Protein AF-A0A259GH29-F1 (afdb_monomer_lite)

Radius of gyration: 17.45 Å; chains: 1; bounding box: 36×40×45 Å

Secondary structure (DSSP, 8-state):
--HHHHHHHHHHHHTT----PPPPPPHHHHHHHHHHHHHT-HHHHHHHHHTT--TT--BTTB-HHHHHHHTT-HHHHHHHHHTT--S--

Foldseek 3Di:
DVVVVVVVVVVVVVVPCPPPPADDDDPVLLVVQLVCLLVLVVVSVCVRVVSRHDQADDDVHHGSLVSNVVNVNVVSNVVSVVVVHDPPD

pLDDT: mean 88.09, std 14.07, range [48.75, 98.69]

Sequence (89 aa):
MNFLRILLAALVLSFSFNAVAAKTLTDDESVEFTEAIGKGNMKVIKKYMDAGVDVNVGYFAWPPLLMAAAKGQLEAVKYFASKGADLDY

Structure (mmCIF, N/CA/C/O backbone):
data_AF-A0A259GH29-F1
#
_entry.id   AF-A0A259GH29-F1
#
loop_
_atom_site.group_PDB
_atom_site.id
_atom_site.type_symbol
_atom_site.label_atom_id
_atom_site.label_alt_id
_atom_site.label_comp_id
_atom_site.label_asym_id
_atom_site.label_entity_id
_atom_site.label_seq_id
_atom_site.pdbx_PDB_ins_code
_atom_site.Cartn_x
_atom_site.Cartn_y
_atom_site.Cartn_z
_atom_site.occupancy
_atom_site.B_iso_or_equiv
_atom_site.auth_seq_id
_atom_site.auth_comp_id
_atom_site.auth_asym_id
_atom_site.auth_atom_id
_atom_site.pdbx_PDB_model_num
ATOM 1 N N . MET A 1 1 ? -22.592 -29.089 -33.408 1.00 63.28 1 MET A N 1
ATOM 2 C CA . MET A 1 1 ? -22.596 -27.980 -32.424 1.00 63.28 1 MET A CA 1
ATOM 3 C C . MET A 1 1 ? -21.466 -28.092 -31.380 1.00 63.28 1 MET A C 1
ATO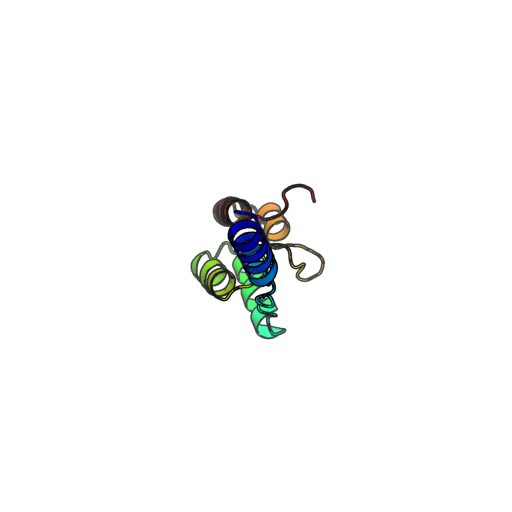M 5 O O . MET A 1 1 ? -21.608 -27.586 -30.275 1.00 63.28 1 MET A O 1
ATOM 9 N N . ASN A 1 2 ? -20.317 -28.692 -31.735 1.00 71.56 2 ASN A N 1
ATOM 10 C CA . ASN A 1 2 ? -19.168 -28.862 -30.824 1.00 71.56 2 ASN A CA 1
ATOM 11 C C . ASN A 1 2 ? -18.036 -27.872 -31.138 1.00 71.56 2 ASN A C 1
ATOM 13 O O . ASN A 1 2 ? -17.338 -27.425 -30.238 1.00 71.56 2 ASN A O 1
ATOM 17 N N . PHE A 1 3 ? -17.919 -27.461 -32.403 1.00 76.88 3 PHE A N 1
ATOM 18 C CA . PHE A 1 3 ? -16.908 -26.513 -32.867 1.00 76.88 3 PHE A CA 1
ATOM 19 C C . PHE A 1 3 ? -17.015 -25.138 -32.186 1.00 76.88 3 PHE A C 1
ATOM 21 O O . PHE A 1 3 ? -16.022 -24.626 -31.688 1.00 76.88 3 PHE A O 1
ATOM 28 N N . LEU A 1 4 ? -18.229 -24.585 -32.058 1.00 77.19 4 LEU A N 1
ATOM 29 C CA . LEU A 1 4 ? -18.457 -23.298 -31.384 1.00 77.19 4 LEU A CA 1
ATOM 30 C C . LEU A 1 4 ? -18.106 -23.343 -29.885 1.00 77.19 4 LEU A C 1
ATOM 32 O O . LEU A 1 4 ? -17.607 -22.365 -29.339 1.00 77.19 4 LEU A O 1
ATOM 36 N N . ARG A 1 5 ? -18.320 -24.492 -29.226 1.00 72.94 5 ARG A N 1
ATOM 37 C CA . ARG A 1 5 ? -17.946 -24.702 -27.817 1.00 72.94 5 ARG A CA 1
ATOM 38 C C . ARG A 1 5 ? -16.431 -24.782 -27.636 1.00 72.94 5 ARG A C 1
ATOM 40 O O . ARG A 1 5 ? -15.914 -24.203 -26.691 1.00 72.94 5 ARG A O 1
ATOM 47 N N . ILE A 1 6 ? -15.733 -25.456 -28.553 1.00 81.44 6 ILE A N 1
ATOM 48 C CA . ILE A 1 6 ? -14.264 -25.525 -28.567 1.00 81.44 6 ILE A CA 1
ATOM 49 C C . ILE A 1 6 ? -13.670 -24.136 -28.836 1.00 81.44 6 ILE A C 1
ATOM 51 O O . ILE A 1 6 ? -12.728 -23.740 -28.158 1.00 81.44 6 ILE A O 1
ATOM 55 N N . LEU A 1 7 ? -14.260 -23.371 -29.761 1.00 80.12 7 LEU A N 1
ATOM 56 C CA . LEU A 1 7 ? -13.839 -22.003 -30.066 1.00 80.12 7 LEU A CA 1
ATOM 57 C C . LEU A 1 7 ? -13.999 -21.076 -28.850 1.00 80.12 7 LEU A C 1
ATOM 59 O O . LEU A 1 7 ? -13.067 -20.360 -28.507 1.00 80.12 7 LEU A O 1
ATOM 63 N N . LEU A 1 8 ? -15.145 -21.135 -28.160 1.00 74.62 8 LEU A N 1
ATOM 64 C CA . LEU A 1 8 ? -15.392 -20.379 -26.926 1.00 74.62 8 LEU A CA 1
ATOM 65 C C . LEU A 1 8 ? -14.430 -20.778 -25.798 1.00 74.62 8 LEU A C 1
ATOM 67 O O . LEU A 1 8 ? -13.889 -19.902 -25.130 1.00 74.62 8 LEU A O 1
ATOM 71 N N . ALA A 1 9 ? -14.173 -22.076 -25.609 1.00 72.31 9 ALA A N 1
ATOM 72 C CA . ALA A 1 9 ? -13.227 -22.559 -24.602 1.00 72.31 9 ALA A CA 1
ATOM 73 C C . ALA A 1 9 ? -11.787 -22.097 -24.892 1.00 72.31 9 ALA A C 1
ATOM 75 O O . ALA A 1 9 ? -11.091 -21.651 -23.983 1.00 72.31 9 ALA A O 1
ATOM 76 N N . ALA A 1 10 ? -11.359 -22.131 -26.158 1.00 71.69 10 ALA A N 1
ATOM 77 C CA . ALA A 1 10 ? -10.058 -21.612 -26.576 1.00 71.69 10 ALA A CA 1
ATOM 78 C C . ALA A 1 10 ? -9.946 -20.090 -26.366 1.00 71.69 10 ALA A C 1
ATOM 80 O O . ALA A 1 10 ? -8.897 -19.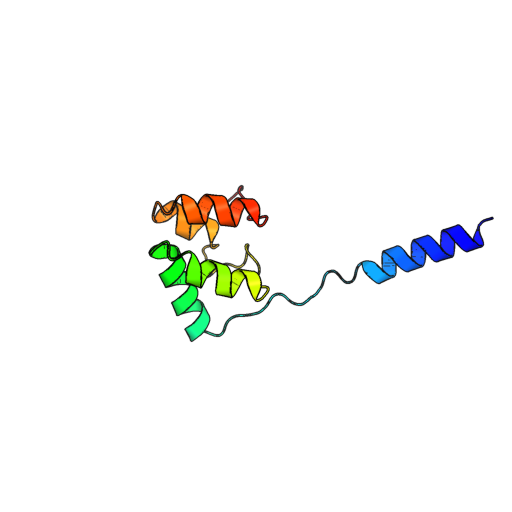603 -25.952 1.00 71.69 10 ALA A O 1
ATOM 81 N N . LEU A 1 11 ? -11.035 -19.346 -26.584 1.00 66.88 11 LEU A N 1
ATOM 82 C CA . LEU A 1 11 ? -11.080 -17.896 -26.386 1.00 66.88 11 LEU A CA 1
ATOM 83 C C . LEU A 1 11 ? -10.947 -17.527 -24.898 1.00 66.88 11 LEU A 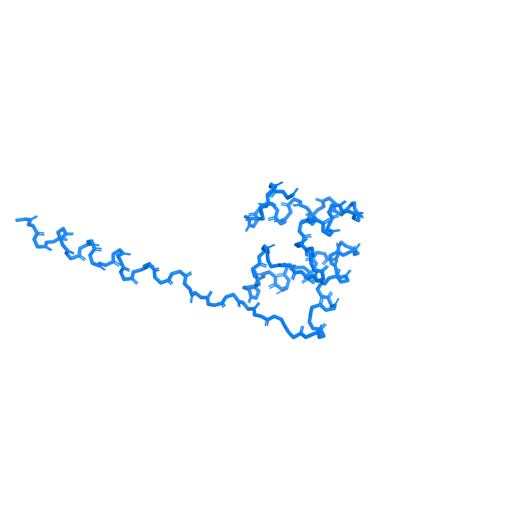C 1
ATOM 85 O O . LEU A 1 11 ? -10.151 -16.658 -24.554 1.00 66.88 11 LEU A O 1
ATOM 89 N N . VAL A 1 12 ? -11.629 -18.252 -24.005 1.00 67.88 12 VAL A N 1
ATOM 90 C CA . VAL A 1 12 ? -11.510 -18.080 -22.542 1.00 67.88 12 VAL A CA 1
ATOM 91 C C . VAL A 1 12 ? -10.101 -18.424 -22.043 1.00 67.88 12 VAL A C 1
ATOM 93 O O . VAL A 1 12 ? -9.533 -17.685 -21.238 1.00 67.88 12 VAL A O 1
ATOM 96 N N . LEU A 1 13 ? -9.491 -19.490 -22.570 1.00 61.50 13 LEU A N 1
ATOM 97 C CA . LEU A 1 13 ? -8.102 -19.848 -22.257 1.00 61.50 13 LEU A CA 1
ATOM 98 C C . LEU A 1 13 ? -7.102 -18.801 -22.773 1.00 61.50 13 LEU A C 1
ATOM 100 O O . LEU A 1 13 ? -6.122 -18.510 -22.097 1.00 61.50 13 LEU A O 1
ATOM 104 N N . SER A 1 14 ? -7.362 -18.174 -23.924 1.00 62.19 14 SER A N 1
ATOM 105 C CA . SER A 1 14 ? -6.516 -17.085 -24.439 1.00 62.19 14 SER A CA 1
ATOM 106 C C . SER A 1 14 ? -6.666 -15.776 -23.653 1.00 62.19 14 SER A C 1
ATOM 108 O O . SER A 1 14 ? -5.703 -15.028 -23.511 1.00 62.19 14 SER A O 1
ATOM 110 N N . PHE A 1 15 ? -7.841 -15.536 -23.062 1.00 55.41 15 PHE A N 1
ATOM 111 C CA . PHE A 1 15 ? -8.087 -14.412 -22.152 1.00 55.41 15 PHE A CA 1
ATOM 112 C C . PHE A 1 15 ? -7.482 -14.632 -20.756 1.00 55.41 15 PHE A C 1
ATOM 114 O O . PHE A 1 15 ? -7.458 -13.716 -19.941 1.00 55.41 15 PHE A O 1
ATOM 121 N N . SER A 1 16 ? -6.959 -15.833 -20.480 1.00 54.94 16 SER A N 1
ATOM 122 C CA . SER A 1 16 ? -6.322 -16.192 -19.206 1.00 54.94 16 SER A CA 1
ATOM 123 C C . SER A 1 16 ? -4.899 -15.631 -19.053 1.00 54.94 16 SER A C 1
ATOM 125 O O . SER A 1 16 ? -4.219 -15.943 -18.077 1.00 54.94 16 SER A O 1
ATOM 127 N N . PHE A 1 17 ? -4.450 -14.754 -19.959 1.00 53.25 17 PHE A N 1
ATOM 128 C CA . PHE A 1 17 ? -3.283 -13.893 -19.748 1.00 53.25 17 PHE A CA 1
ATOM 129 C C . PHE A 1 17 ? -3.610 -12.772 -18.738 1.00 53.25 17 PHE A C 1
ATOM 131 O O . PHE A 1 17 ? -3.535 -11.586 -19.038 1.00 53.25 17 PHE A O 1
ATOM 138 N N . ASN A 1 18 ? -3.935 -13.137 -17.496 1.00 54.66 18 ASN A N 1
ATOM 139 C CA . ASN A 1 18 ? -3.966 -12.217 -16.351 1.00 54.66 18 ASN A CA 1
ATOM 140 C C . ASN A 1 18 ? -2.546 -11.948 -15.822 1.00 54.66 18 ASN A C 1
ATOM 142 O O . ASN A 1 18 ? -2.279 -11.999 -14.627 1.00 54.66 18 ASN A O 1
ATOM 146 N N . ALA A 1 19 ? -1.614 -11.670 -16.727 1.00 48.75 19 ALA A N 1
ATOM 147 C CA . ALA A 1 19 ? -0.278 -11.211 -16.389 1.00 48.75 19 ALA A CA 1
ATOM 148 C C . ALA A 1 19 ? -0.022 -9.900 -17.130 1.00 48.75 19 ALA A C 1
ATOM 150 O O . ALA A 1 19 ? 0.921 -9.770 -17.908 1.00 48.75 19 ALA A O 1
ATOM 151 N N . VAL A 1 20 ? -0.873 -8.900 -16.884 1.00 55.31 20 VAL A N 1
ATOM 152 C CA . VAL A 1 20 ? -0.338 -7.538 -16.860 1.00 55.31 20 VAL A CA 1
ATOM 153 C C . VAL A 1 20 ? 0.664 -7.579 -15.717 1.00 55.31 20 VAL A C 1
ATOM 155 O O . VAL A 1 20 ? 0.259 -7.689 -14.563 1.00 55.31 20 VAL A O 1
ATOM 158 N N . ALA A 1 21 ? 1.955 -7.662 -16.039 1.00 59.38 21 ALA A N 1
ATOM 159 C CA . ALA A 1 21 ? 3.005 -7.655 -15.034 1.00 59.38 21 ALA A CA 1
ATOM 160 C C . ALA A 1 21 ? 2.733 -6.470 -14.102 1.00 59.38 21 ALA A C 1
ATOM 162 O O . ALA A 1 21 ? 2.674 -5.330 -14.569 1.00 59.38 21 ALA A O 1
ATOM 163 N N . ALA A 1 22 ? 2.468 -6.754 -12.825 1.00 73.44 22 ALA A N 1
ATOM 164 C CA . ALA A 1 22 ? 2.228 -5.709 -11.847 1.00 73.44 22 ALA A CA 1
ATOM 165 C C . ALA A 1 22 ? 3.392 -4.720 -11.906 1.00 73.44 22 ALA A C 1
ATOM 167 O O . ALA A 1 22 ? 4.553 -5.128 -12.038 1.00 73.44 22 ALA A O 1
ATOM 168 N N . LYS A 1 23 ? 3.090 -3.422 -11.851 1.00 85.56 23 LYS A N 1
ATOM 169 C CA . LYS A 1 23 ? 4.132 -2.402 -11.914 1.00 85.56 23 LYS A CA 1
ATOM 170 C C . LYS A 1 23 ? 5.087 -2.620 -10.742 1.00 85.56 23 LYS A C 1
ATOM 172 O O . LYS A 1 23 ? 4.695 -2.489 -9.585 1.00 85.56 23 LYS A O 1
ATOM 177 N N . THR A 1 24 ? 6.346 -2.910 -11.054 1.00 88.00 24 THR A N 1
ATOM 178 C CA . THR A 1 24 ? 7.434 -2.870 -10.077 1.00 88.00 24 THR A CA 1
ATOM 179 C C . THR A 1 24 ? 7.829 -1.414 -9.859 1.00 88.00 24 THR A C 1
ATOM 181 O O . THR A 1 24 ? 8.065 -0.686 -10.824 1.00 88.00 24 THR A O 1
ATOM 184 N N . LEU A 1 25 ? 7.851 -0.980 -8.602 1.00 91.62 25 LEU A N 1
ATOM 185 C CA . LEU A 1 25 ? 8.312 0.354 -8.230 1.00 91.62 25 LEU A CA 1
ATOM 186 C C . LEU A 1 25 ? 9.841 0.394 -8.200 1.00 91.62 25 LEU A C 1
ATOM 188 O O . LEU A 1 25 ? 10.481 -0.596 -7.846 1.00 91.62 25 LEU A O 1
ATOM 192 N N . THR A 1 26 ? 10.427 1.540 -8.544 1.00 94.88 26 THR A N 1
ATOM 193 C CA . THR A 1 26 ? 11.838 1.803 -8.221 1.00 94.88 26 THR A CA 1
ATOM 194 C C . THR A 1 26 ? 12.034 1.910 -6.703 1.00 94.88 26 THR A C 1
ATOM 196 O O . THR A 1 26 ? 11.063 2.000 -5.944 1.00 94.88 26 THR A O 1
ATOM 199 N N . ASP A 1 27 ? 13.285 1.936 -6.239 1.00 92.75 27 ASP A N 1
ATOM 200 C CA . ASP A 1 27 ? 13.588 2.123 -4.813 1.00 92.75 27 ASP A CA 1
ATOM 201 C C . ASP A 1 27 ? 13.007 3.447 -4.286 1.00 92.75 27 ASP A C 1
ATOM 203 O O . ASP A 1 27 ? 12.315 3.459 -3.267 1.00 92.75 27 ASP A O 1
ATOM 207 N N . ASP A 1 28 ? 13.185 4.543 -5.030 1.00 95.25 28 ASP A N 1
ATOM 208 C CA . ASP A 1 28 ? 12.637 5.860 -4.677 1.00 95.25 28 ASP A CA 1
ATOM 209 C C . ASP A 1 28 ? 11.099 5.863 -4.655 1.00 95.25 28 ASP A C 1
ATOM 211 O O . ASP A 1 28 ? 10.484 6.407 -3.736 1.00 95.25 28 ASP A O 1
ATOM 215 N N . GLU A 1 29 ? 10.456 5.219 -5.636 1.00 95.81 29 GLU A N 1
ATOM 216 C CA . GLU A 1 29 ? 8.995 5.088 -5.667 1.00 95.81 29 GLU A CA 1
ATOM 217 C C . GLU A 1 29 ? 8.477 4.231 -4.502 1.00 95.81 29 GLU A C 1
ATOM 219 O O . GLU A 1 29 ? 7.422 4.529 -3.941 1.00 95.81 29 GLU A O 1
ATOM 224 N N . SER A 1 30 ? 9.215 3.189 -4.111 1.00 94.94 30 SER A N 1
ATOM 225 C CA . SER A 1 30 ? 8.878 2.334 -2.967 1.00 94.94 30 SER A CA 1
ATOM 226 C C . SER A 1 30 ? 8.972 3.105 -1.651 1.00 94.94 30 SER A C 1
ATOM 228 O O . SER A 1 30 ? 8.099 2.973 -0.789 1.00 94.94 30 SER A O 1
ATOM 230 N N . VAL A 1 31 ? 9.991 3.955 -1.498 1.00 96.12 31 VAL A N 1
ATOM 231 C CA . VAL A 1 31 ? 10.120 4.859 -0.347 1.00 96.12 31 VAL A CA 1
ATOM 232 C C . VAL A 1 31 ? 8.952 5.849 -0.309 1.00 96.12 31 VAL A C 1
ATOM 234 O O . VAL A 1 31 ? 8.286 5.950 0.722 1.00 96.12 31 VAL A O 1
ATOM 237 N N . GLU A 1 32 ? 8.633 6.516 -1.426 1.00 97.81 32 GLU A N 1
ATOM 238 C CA . GLU A 1 32 ? 7.494 7.449 -1.506 1.00 97.81 32 GLU A CA 1
ATOM 239 C C . GLU A 1 32 ? 6.170 6.744 -1.157 1.00 97.81 32 GLU A C 1
ATOM 241 O O . GLU A 1 32 ? 5.363 7.257 -0.375 1.00 97.81 32 GLU A O 1
ATOM 246 N N . PHE A 1 33 ? 5.943 5.548 -1.706 1.00 97.38 33 PHE A N 1
ATOM 247 C CA . PHE A 1 33 ? 4.713 4.790 -1.499 1.00 97.38 33 PHE A CA 1
ATOM 248 C C . PHE A 1 33 ? 4.556 4.309 -0.052 1.00 97.38 33 PHE A C 1
ATOM 250 O O . PHE A 1 33 ? 3.499 4.502 0.551 1.00 97.38 33 PHE A O 1
ATOM 257 N N . THR A 1 34 ? 5.602 3.729 0.539 1.00 97.25 34 THR A N 1
ATOM 258 C CA . THR A 1 34 ? 5.566 3.239 1.928 1.00 97.25 34 THR A CA 1
ATOM 259 C C . THR A 1 34 ? 5.445 4.374 2.944 1.00 97.25 34 THR A C 1
ATOM 261 O O . THR A 1 34 ? 4.686 4.257 3.911 1.00 97.25 34 THR A O 1
ATOM 264 N N . GLU A 1 35 ? 6.099 5.515 2.706 1.00 98.06 35 GLU A N 1
ATOM 265 C CA . GLU A 1 35 ? 5.922 6.714 3.526 1.00 98.06 35 GLU A CA 1
ATOM 266 C C . GLU A 1 35 ? 4.484 7.248 3.426 1.00 98.06 35 GLU A C 1
ATOM 268 O O . GLU A 1 35 ? 3.871 7.594 4.443 1.00 98.06 35 GLU A O 1
ATOM 273 N N . ALA A 1 36 ? 3.909 7.266 2.219 1.00 98.56 36 ALA A N 1
ATOM 274 C CA . ALA A 1 36 ? 2.516 7.641 2.012 1.00 98.56 36 ALA A CA 1
ATOM 275 C C . ALA A 1 36 ? 1.548 6.705 2.744 1.00 98.56 36 ALA A C 1
ATOM 277 O O . ALA A 1 36 ? 0.602 7.195 3.362 1.00 98.56 36 ALA A O 1
ATOM 278 N N . ILE A 1 37 ? 1.800 5.392 2.736 1.00 98.44 37 ILE A N 1
ATOM 279 C CA . ILE A 1 37 ? 1.030 4.419 3.521 1.00 98.44 37 ILE A CA 1
ATOM 280 C C . ILE A 1 37 ? 1.115 4.757 5.005 1.00 98.44 37 ILE A C 1
ATOM 282 O O . ILE A 1 37 ? 0.081 4.902 5.650 1.00 98.44 37 ILE A O 1
ATOM 286 N N . GLY A 1 38 ? 2.322 4.950 5.540 1.00 98.12 38 GLY A N 1
ATOM 287 C CA . GLY A 1 38 ? 2.509 5.230 6.962 1.00 98.12 38 GLY A CA 1
ATOM 288 C C . GLY A 1 38 ? 1.856 6.534 7.429 1.00 98.12 38 GLY A C 1
ATOM 289 O O . GLY A 1 38 ? 1.391 6.614 8.567 1.00 98.12 38 GLY A O 1
ATOM 290 N N . LYS A 1 39 ? 1.769 7.533 6.544 1.00 98.50 39 LYS A N 1
ATOM 291 C CA . LYS A 1 39 ? 1.103 8.822 6.791 1.00 98.50 39 LYS A CA 1
ATOM 292 C C . LYS A 1 39 ? -0.391 8.833 6.439 1.00 98.50 39 LYS A C 1
ATOM 294 O O . LYS A 1 39 ? -1.040 9.846 6.682 1.00 98.50 39 LYS A O 1
ATOM 299 N N . GLY A 1 40 ? -0.931 7.768 5.840 1.00 98.44 40 GLY A N 1
ATOM 300 C CA . GLY A 1 40 ? -2.318 7.733 5.361 1.00 98.44 40 GLY A CA 1
ATOM 301 C C . GLY A 1 40 ? -2.588 8.676 4.181 1.00 98.44 40 GLY A C 1
ATOM 302 O O . GLY A 1 40 ? -3.712 9.135 3.989 1.00 98.44 40 GLY A O 1
ATOM 303 N N . ASN A 1 41 ? -1.570 9.008 3.381 1.00 98.69 41 ASN A N 1
ATOM 304 C CA . ASN A 1 41 ? -1.706 9.916 2.245 1.00 98.69 41 ASN A CA 1
ATOM 305 C C . ASN A 1 41 ? -2.404 9.222 1.063 1.00 98.69 41 ASN A C 1
ATOM 307 O O . ASN A 1 41 ? -1.771 8.734 0.122 1.00 98.69 41 ASN A O 1
ATOM 311 N N . MET A 1 42 ? -3.736 9.228 1.094 1.00 98.69 42 MET A N 1
ATOM 312 C CA . MET A 1 42 ? -4.582 8.542 0.115 1.00 98.69 42 MET A CA 1
ATOM 313 C C . MET A 1 42 ? -4.385 9.006 -1.328 1.00 98.69 42 MET A C 1
ATOM 315 O O . MET 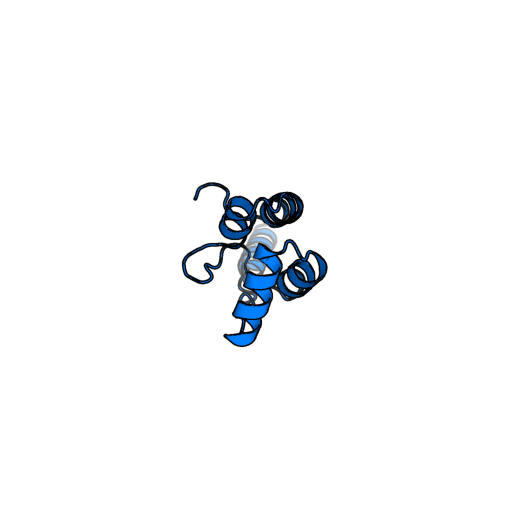A 1 42 ? -4.619 8.227 -2.250 1.00 98.69 42 MET A O 1
ATOM 319 N N . LYS A 1 43 ? -3.940 10.248 -1.553 1.00 98.62 43 LYS A N 1
ATOM 320 C CA . LYS A 1 43 ? -3.660 10.752 -2.905 1.00 98.62 43 LYS A CA 1
ATOM 321 C C . LYS A 1 43 ? -2.497 9.988 -3.540 1.00 98.62 43 LYS A C 1
ATOM 323 O O . LYS A 1 43 ? -2.603 9.556 -4.684 1.00 98.62 43 LYS A O 1
ATOM 328 N N . VAL A 1 44 ? -1.408 9.814 -2.794 1.00 98.56 44 VAL A N 1
ATOM 329 C CA . VAL A 1 44 ? -0.217 9.095 -3.269 1.00 98.56 44 VAL A CA 1
ATOM 330 C C . VAL A 1 44 ? -0.476 7.590 -3.308 1.00 98.56 44 VAL A C 1
ATOM 332 O O . VAL A 1 44 ? -0.120 6.943 -4.287 1.00 98.56 44 VAL A O 1
ATOM 335 N N . ILE A 1 45 ? -1.190 7.045 -2.317 1.00 98.50 45 ILE A N 1
ATOM 336 C CA . ILE A 1 45 ? -1.594 5.632 -2.327 1.00 98.50 45 ILE A CA 1
ATOM 337 C C . ILE A 1 45 ? -2.375 5.300 -3.608 1.00 98.50 45 ILE A C 1
ATOM 339 O O . ILE A 1 45 ? -2.021 4.363 -4.318 1.00 98.50 45 ILE A O 1
ATOM 343 N N . LYS A 1 46 ? -3.396 6.099 -3.948 1.00 98.31 46 LYS A N 1
ATOM 344 C CA . LYS A 1 46 ? -4.197 5.894 -5.166 1.00 98.31 46 LYS A CA 1
ATOM 345 C C . LYS A 1 46 ? -3.367 6.057 -6.439 1.00 98.31 46 LYS A C 1
ATOM 347 O O . LYS A 1 46 ? -3.471 5.209 -7.310 1.00 98.31 46 LYS A O 1
ATOM 352 N N . LYS A 1 47 ? -2.480 7.063 -6.511 1.00 97.94 47 LYS A N 1
ATOM 353 C CA . LYS A 1 47 ? -1.542 7.253 -7.640 1.00 97.94 47 LYS A CA 1
ATOM 354 C C . LYS A 1 47 ? -0.786 5.960 -7.977 1.00 97.94 47 LYS A C 1
ATOM 356 O O . LYS A 1 47 ? -0.690 5.616 -9.150 1.00 97.94 47 LYS A O 1
ATOM 361 N N . TYR A 1 48 ? -0.254 5.258 -6.977 1.00 96.88 48 TYR A N 1
ATOM 362 C CA . TYR A 1 48 ? 0.502 4.022 -7.205 1.00 96.88 48 TYR A CA 1
ATOM 363 C C . TYR A 1 48 ? -0.391 2.811 -7.482 1.00 96.88 48 TYR A C 1
ATOM 365 O O . TYR A 1 48 ? -0.102 2.045 -8.399 1.00 96.88 48 TYR A O 1
ATOM 373 N N . MET A 1 49 ? -1.508 2.664 -6.766 1.00 95.88 49 MET A N 1
ATOM 374 C CA . MET A 1 49 ? -2.448 1.566 -7.023 1.00 95.88 49 MET A CA 1
ATOM 375 C C . MET A 1 49 ? -3.083 1.655 -8.417 1.00 95.88 49 MET A C 1
ATOM 377 O O . MET A 1 49 ? -3.214 0.643 -9.100 1.00 95.88 49 MET A O 1
ATOM 381 N N . ASP A 1 50 ? -3.419 2.861 -8.876 1.00 95.69 50 ASP A N 1
ATOM 382 C CA . ASP A 1 50 ? -3.958 3.098 -10.219 1.00 95.69 50 ASP A CA 1
ATOM 383 C C . ASP A 1 50 ? -2.893 2.882 -11.313 1.00 95.69 50 ASP A C 1
ATOM 385 O O . ASP A 1 50 ? -3.234 2.630 -12.467 1.00 95.69 50 ASP A O 1
ATOM 389 N N . ALA A 1 51 ? -1.602 2.910 -10.955 1.00 94.06 51 ALA A N 1
ATOM 390 C CA . ALA A 1 51 ? -0.493 2.559 -11.842 1.00 94.06 51 ALA A CA 1
ATOM 391 C C . ALA A 1 51 ? -0.247 1.039 -11.954 1.00 94.06 51 ALA A C 1
ATOM 393 O O . ALA A 1 51 ? 0.715 0.632 -12.604 1.00 94.06 51 ALA A O 1
ATOM 394 N N . GLY A 1 52 ? -1.093 0.203 -11.340 1.00 92.50 52 GLY A N 1
ATOM 395 C CA . GLY A 1 52 ? -1.027 -1.256 -11.459 1.00 92.50 52 GLY A CA 1
ATOM 396 C C . GLY A 1 52 ? -0.038 -1.925 -10.507 1.00 92.50 52 GLY A C 1
ATOM 397 O O . GLY A 1 52 ? 0.450 -3.014 -10.806 1.00 92.50 52 GLY A O 1
ATOM 398 N N . VAL A 1 53 ? 0.284 -1.280 -9.384 1.00 93.69 53 VAL A N 1
ATOM 399 C CA . VAL A 1 53 ? 1.037 -1.911 -8.293 1.00 93.69 53 VAL A CA 1
ATOM 400 C C . VAL A 1 53 ? 0.208 -3.042 -7.682 1.00 93.69 53 VAL A C 1
ATOM 402 O O . VAL A 1 53 ? -0.980 -2.868 -7.406 1.00 93.69 53 VAL A O 1
ATOM 405 N N . ASP A 1 54 ? 0.838 -4.193 -7.451 1.00 94.12 54 ASP A N 1
ATOM 406 C CA . ASP A 1 54 ? 0.204 -5.307 -6.746 1.00 94.12 54 ASP A CA 1
ATOM 407 C C . ASP A 1 54 ? 0.039 -4.965 -5.257 1.00 94.12 54 ASP A C 1
ATOM 409 O O . ASP A 1 54 ? 0.984 -4.586 -4.560 1.00 94.12 54 ASP A O 1
ATOM 413 N N . VAL A 1 55 ? -1.201 -5.093 -4.785 1.00 95.50 55 VAL A N 1
ATOM 414 C CA . VAL A 1 55 ? -1.632 -4.767 -3.424 1.00 95.50 55 VAL A CA 1
ATOM 415 C C . VAL A 1 55 ? -1.002 -5.679 -2.364 1.00 95.50 55 VAL A C 1
ATOM 417 O O . VAL A 1 55 ? -0.937 -5.288 -1.200 1.00 95.50 55 VAL A O 1
ATOM 420 N N . ASN A 1 56 ? -0.523 -6.863 -2.760 1.00 94.56 56 ASN A N 1
ATOM 421 C CA . ASN A 1 56 ? 0.051 -7.873 -1.868 1.00 94.56 56 ASN A CA 1
ATOM 422 C C . ASN A 1 56 ? 1.585 -7.917 -1.901 1.00 94.56 56 ASN A C 1
ATOM 424 O O . ASN A 1 56 ? 2.192 -8.677 -1.146 1.00 94.56 56 ASN A O 1
ATOM 428 N N . VAL A 1 57 ? 2.235 -7.094 -2.733 1.00 91.81 57 VAL A N 1
ATOM 429 C CA . VAL A 1 57 ? 3.701 -7.008 -2.752 1.00 91.81 57 VAL A CA 1
ATOM 430 C C . VAL A 1 57 ? 4.209 -6.481 -1.416 1.00 91.81 57 VAL A C 1
ATOM 432 O O . VAL A 1 57 ? 3.774 -5.439 -0.930 1.00 91.81 57 VAL A O 1
ATOM 435 N N . GLY A 1 58 ? 5.162 -7.201 -0.828 1.00 89.81 58 GLY A N 1
ATOM 436 C CA . GLY A 1 58 ? 5.838 -6.777 0.389 1.00 89.81 58 GLY A CA 1
ATOM 437 C C . GLY A 1 58 ? 6.857 -5.674 0.113 1.00 89.81 58 GLY A C 1
ATOM 438 O O . GLY A 1 58 ? 7.769 -5.854 -0.690 1.00 89.81 58 GLY A O 1
ATOM 439 N N . TYR A 1 59 ? 6.758 -4.570 0.848 1.00 89.31 59 TYR A N 1
ATOM 440 C CA . TYR A 1 59 ? 7.780 -3.529 0.915 1.00 89.31 59 TYR A CA 1
ATOM 441 C C . TYR A 1 59 ? 8.432 -3.600 2.291 1.00 89.31 59 TYR A C 1
ATOM 443 O O . TYR A 1 59 ? 7.746 -3.526 3.309 1.00 89.31 59 TYR A O 1
ATOM 451 N N . PHE A 1 60 ? 9.751 -3.797 2.340 1.00 84.38 60 PHE A N 1
ATOM 452 C CA . PHE A 1 60 ? 10.470 -4.060 3.597 1.00 84.38 60 PHE A CA 1
ATOM 453 C C . PHE A 1 60 ? 9.861 -5.231 4.395 1.00 84.38 60 PHE A C 1
ATOM 455 O O . PHE A 1 60 ? 9.685 -5.154 5.607 1.00 84.38 60 PHE A O 1
ATOM 462 N N . ALA A 1 61 ? 9.531 -6.314 3.683 1.00 86.56 61 ALA A N 1
ATOM 463 C CA . ALA A 1 61 ? 8.875 -7.524 4.184 1.00 86.56 61 ALA A CA 1
ATOM 464 C C . ALA A 1 61 ? 7.409 -7.378 4.632 1.00 86.56 61 ALA A C 1
ATOM 466 O O . ALA A 1 61 ? 6.825 -8.386 5.014 1.00 86.56 61 ALA A O 1
ATOM 467 N N . TRP A 1 62 ? 6.794 -6.191 4.571 1.00 93.06 62 TRP A N 1
ATOM 468 C CA . TRP A 1 62 ? 5.390 -5.996 4.958 1.00 93.06 62 TRP A CA 1
ATOM 469 C C . TRP A 1 62 ? 4.525 -5.600 3.757 1.00 93.06 62 TRP A C 1
ATOM 471 O O . TRP A 1 62 ? 4.917 -4.720 2.994 1.00 93.06 62 TRP A O 1
ATOM 481 N N . PRO A 1 63 ? 3.336 -6.189 3.566 1.00 95.31 63 PRO A N 1
ATOM 482 C CA . PRO A 1 63 ? 2.406 -5.737 2.544 1.00 95.31 63 PRO A CA 1
ATOM 483 C C . PRO A 1 63 ? 1.756 -4.398 2.941 1.00 95.31 63 PRO A C 1
ATOM 485 O O . PRO A 1 63 ? 1.663 -4.074 4.135 1.00 95.31 63 PRO A O 1
ATOM 488 N N . PRO A 1 64 ? 1.261 -3.614 1.963 1.00 96.69 64 PRO A N 1
ATOM 489 C CA . PRO A 1 64 ? 0.590 -2.333 2.180 1.00 96.69 64 PRO A CA 1
ATOM 490 C C . PRO A 1 64 ? -0.479 -2.348 3.274 1.00 96.69 64 PRO A C 1
ATOM 492 O O . PRO A 1 64 ? -0.538 -1.426 4.091 1.00 96.69 64 PRO A O 1
ATOM 495 N N . LEU A 1 65 ? -1.292 -3.410 3.327 1.00 97.81 65 LEU A N 1
ATOM 496 C CA . LEU A 1 65 ? -2.344 -3.564 4.330 1.00 97.81 65 LEU A CA 1
ATOM 497 C C . LEU A 1 65 ? -1.779 -3.583 5.756 1.00 97.81 65 LEU A C 1
ATOM 499 O O . LEU A 1 65 ? -2.262 -2.837 6.610 1.00 97.81 65 LEU A O 1
ATOM 503 N N . LEU A 1 66 ? -0.740 -4.387 6.006 1.00 96.94 66 LEU A N 1
ATOM 504 C CA . LEU A 1 66 ? -0.136 -4.506 7.331 1.00 96.94 66 LEU A CA 1
ATOM 505 C C . LEU A 1 66 ? 0.522 -3.194 7.760 1.00 96.94 66 LEU A C 1
ATOM 507 O O . LEU A 1 66 ? 0.342 -2.760 8.896 1.00 96.94 66 LEU A O 1
ATOM 511 N N . MET A 1 67 ? 1.238 -2.527 6.850 1.00 97.19 67 MET A N 1
ATOM 512 C CA . MET A 1 67 ? 1.824 -1.213 7.124 1.00 97.19 67 MET A CA 1
ATOM 513 C C . MET A 1 67 ? 0.754 -0.187 7.520 1.00 97.19 67 MET A C 1
ATOM 515 O O . MET A 1 67 ? 0.924 0.531 8.507 1.00 97.19 67 MET A O 1
ATOM 519 N N . ALA A 1 68 ? -0.362 -0.134 6.787 1.00 98.06 68 ALA A N 1
ATOM 520 C CA . ALA A 1 68 ? -1.474 0.760 7.100 1.00 98.06 68 ALA A CA 1
ATOM 521 C C . ALA A 1 68 ? -2.102 0.431 8.465 1.00 98.06 68 ALA A C 1
ATOM 523 O O . ALA A 1 68 ? -2.337 1.337 9.268 1.00 98.06 68 ALA A O 1
ATOM 524 N N . ALA A 1 69 ? -2.328 -0.855 8.752 1.00 97.81 69 ALA A N 1
ATOM 525 C CA . ALA A 1 69 ? -2.896 -1.319 10.015 1.00 97.81 69 ALA A CA 1
ATOM 526 C C . ALA A 1 69 ? -1.982 -0.995 11.207 1.00 97.81 69 ALA A C 1
ATOM 528 O O . ALA A 1 69 ? -2.431 -0.393 12.182 1.00 97.81 69 ALA A O 1
ATOM 529 N N . ALA A 1 70 ? -0.683 -1.287 11.091 1.00 97.31 70 ALA A N 1
ATOM 530 C CA . ALA A 1 70 ? 0.320 -1.004 12.117 1.00 97.31 70 ALA A CA 1
ATOM 531 C C . ALA A 1 70 ? 0.460 0.497 12.429 1.00 97.31 70 ALA A C 1
ATOM 533 O O . ALA A 1 70 ? 0.894 0.871 13.519 1.00 97.31 70 ALA A O 1
ATOM 534 N N . LYS A 1 71 ? 0.098 1.370 11.481 1.00 97.94 71 LYS A N 1
ATOM 535 C CA . LYS A 1 71 ? 0.120 2.833 11.635 1.00 97.94 71 LYS A CA 1
ATOM 536 C C . LYS A 1 71 ? -1.253 3.442 11.943 1.00 97.94 71 LYS A C 1
ATOM 538 O O . LYS A 1 71 ? -1.350 4.661 12.048 1.00 97.94 71 LYS A O 1
ATOM 543 N N . GLY A 1 72 ? -2.302 2.630 12.102 1.00 98.12 72 GLY A N 1
ATOM 544 C CA . GLY A 1 72 ? -3.655 3.100 12.422 1.00 98.12 72 GLY A CA 1
ATOM 545 C C . GLY A 1 72 ? -4.366 3.826 11.273 1.00 98.12 72 GLY A C 1
ATOM 546 O O . GLY A 1 72 ? -5.321 4.567 11.506 1.00 98.12 72 GLY A O 1
ATOM 547 N N . GLN A 1 73 ? -3.927 3.626 10.029 1.00 98.69 73 GLN A N 1
ATOM 548 C CA . GLN A 1 73 ? -4.439 4.334 8.855 1.00 98.69 73 GLN A CA 1
ATOM 549 C C . GLN A 1 73 ? -5.707 3.661 8.313 1.00 98.69 73 GLN A C 1
ATOM 551 O O . GLN A 1 73 ? -5.689 2.983 7.287 1.00 98.69 73 GLN A O 1
ATOM 556 N N . LEU A 1 74 ? -6.830 3.839 9.018 1.00 98.50 74 LEU A N 1
ATOM 557 C CA . LEU A 1 74 ? -8.087 3.122 8.757 1.00 98.50 74 LEU A CA 1
ATOM 558 C C . LEU A 1 74 ?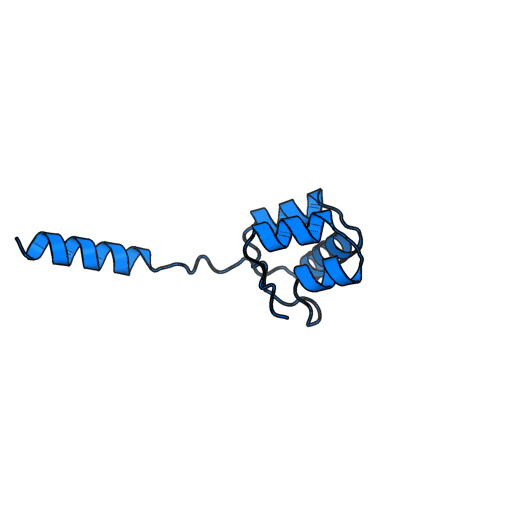 -8.617 3.283 7.320 1.00 98.50 74 LEU A C 1
ATOM 560 O O . LEU A 1 74 ? -9.151 2.329 6.756 1.00 98.50 74 LEU A O 1
ATOM 564 N N . GLU A 1 75 ? -8.493 4.470 6.720 1.00 98.69 75 GLU A N 1
ATOM 565 C CA . GLU A 1 75 ? -8.932 4.690 5.334 1.00 98.69 75 GLU A CA 1
ATOM 566 C C . GLU A 1 75 ? -8.088 3.877 4.343 1.00 98.69 75 GLU A C 1
ATOM 568 O O . GLU A 1 75 ? -8.641 3.218 3.461 1.00 98.69 75 GLU A O 1
ATOM 573 N N . ALA A 1 76 ? -6.767 3.848 4.538 1.00 98.69 76 ALA A N 1
ATOM 574 C CA . ALA A 1 76 ? -5.858 3.047 3.727 1.00 98.69 76 ALA A CA 1
ATOM 575 C C . ALA A 1 76 ? -6.120 1.544 3.905 1.00 98.69 76 ALA A C 1
ATOM 577 O O . ALA A 1 76 ? -6.179 0.826 2.913 1.00 98.69 76 ALA A O 1
ATOM 578 N N . VAL A 1 77 ? -6.375 1.078 5.136 1.00 98.56 77 VAL A N 1
ATOM 579 C CA . VAL A 1 77 ? -6.754 -0.322 5.415 1.00 98.56 77 VAL A CA 1
ATOM 580 C C . VAL A 1 77 ? -8.001 -0.720 4.624 1.00 98.56 77 VAL A C 1
ATOM 582 O O . VAL A 1 77 ? -7.985 -1.706 3.891 1.00 98.56 77 VAL A O 1
ATOM 585 N N . LYS A 1 78 ? -9.076 0.075 4.719 1.00 98.50 78 LYS A N 1
ATOM 586 C CA . LYS A 1 78 ? -10.321 -0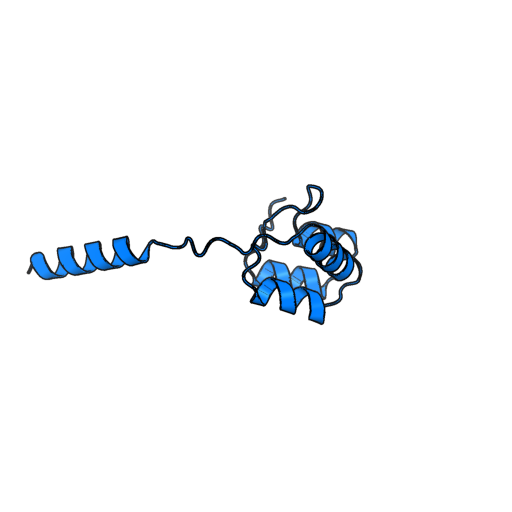.179 3.973 1.00 98.50 78 LYS A CA 1
ATOM 587 C C . LYS A 1 78 ? -10.086 -0.169 2.467 1.00 98.50 78 LYS A C 1
ATOM 589 O O . LYS A 1 78 ? -10.650 -0.991 1.749 1.00 98.50 78 LYS A O 1
ATOM 594 N N . TYR A 1 79 ? -9.260 0.757 1.989 1.00 98.56 79 TYR A N 1
ATOM 595 C CA . TYR A 1 79 ? -8.946 0.864 0.575 1.00 98.56 79 TYR A CA 1
ATOM 596 C C . TYR A 1 79 ? -8.162 -0.352 0.068 1.00 98.56 79 TYR A C 1
ATOM 598 O O . TYR A 1 79 ? -8.574 -0.946 -0.925 1.00 98.56 79 TYR A O 1
ATOM 606 N N . PHE A 1 80 ? -7.103 -0.783 0.756 1.00 98.06 80 PHE A N 1
ATOM 607 C CA . PHE A 1 80 ? -6.341 -1.971 0.363 1.00 98.06 80 PHE A CA 1
ATOM 608 C C . PHE A 1 80 ? -7.193 -3.243 0.414 1.00 98.06 80 PHE A C 1
ATOM 610 O O . PHE A 1 80 ? -7.198 -3.995 -0.558 1.00 98.06 80 PHE A O 1
ATOM 617 N N . ALA A 1 81 ? -8.018 -3.424 1.452 1.00 98.00 81 ALA A N 1
ATOM 618 C CA . ALA A 1 81 ? -8.992 -4.517 1.499 1.00 98.00 81 ALA A CA 1
ATOM 619 C C . ALA A 1 81 ? -9.944 -4.491 0.285 1.00 98.00 81 ALA A C 1
ATOM 621 O O . ALA A 1 81 ? -10.170 -5.512 -0.358 1.00 98.00 81 ALA A O 1
ATOM 622 N N . SER A 1 82 ? -10.436 -3.307 -0.110 1.00 97.81 82 SER A N 1
ATOM 623 C CA . SER A 1 82 ? -11.292 -3.157 -1.300 1.00 97.81 82 SER A CA 1
ATOM 624 C C . SER A 1 82 ? -10.582 -3.457 -2.628 1.00 97.81 82 SER A C 1
ATOM 626 O O . SER A 1 82 ? -11.241 -3.672 -3.644 1.00 97.81 82 SER A O 1
ATOM 628 N N . LYS A 1 83 ? -9.243 -3.460 -2.633 1.00 96.88 83 LYS A N 1
ATOM 629 C CA . LYS A 1 83 ? -8.397 -3.771 -3.791 1.00 96.88 83 LYS A CA 1
ATOM 630 C C . LYS A 1 83 ? -7.932 -5.229 -3.824 1.00 96.88 83 LYS A C 1
ATOM 632 O O . LYS A 1 83 ? -7.155 -5.572 -4.706 1.00 96.88 83 LYS A O 1
ATOM 637 N N . GLY A 1 84 ? -8.430 -6.078 -2.921 1.00 95.31 84 GLY A N 1
ATOM 638 C CA . GLY A 1 84 ? -8.070 -7.496 -2.870 1.00 95.31 84 GLY A CA 1
ATOM 639 C C . GLY A 1 84 ? -6.783 -7.778 -2.096 1.00 95.31 84 GLY A C 1
ATOM 640 O O . GLY A 1 84 ? -6.113 -8.765 -2.391 1.00 95.31 84 GLY A O 1
ATOM 641 N N . ALA A 1 85 ? -6.423 -6.911 -1.142 1.00 96.62 85 ALA A N 1
ATOM 642 C CA . ALA A 1 85 ? -5.370 -7.233 -0.186 1.00 96.62 85 ALA A CA 1
ATOM 643 C C . ALA A 1 85 ? -5.725 -8.502 0.591 1.00 96.62 85 ALA A C 1
ATOM 645 O O . ALA A 1 85 ? -6.866 -8.643 1.042 1.00 96.62 85 ALA A O 1
ATOM 646 N N . ASP A 1 86 ? -4.743 -9.380 0.767 1.00 95.38 86 ASP A N 1
ATOM 647 C CA . ASP A 1 86 ? -4.872 -10.535 1.640 1.00 95.38 86 ASP A CA 1
ATOM 648 C C . ASP A 1 86 ? -5.051 -10.063 3.086 1.00 95.38 86 ASP A C 1
ATOM 650 O O . ASP A 1 86 ? -4.272 -9.252 3.594 1.00 95.38 86 ASP A O 1
ATOM 654 N N . LEU A 1 87 ? -6.132 -10.520 3.715 1.00 93.50 87 LEU A N 1
ATOM 655 C CA . LEU A 1 87 ? -6.460 -10.197 5.101 1.00 93.50 87 LEU A CA 1
ATOM 656 C C . LEU A 1 87 ? -5.868 -11.227 6.071 1.00 93.50 87 LEU A C 1
ATOM 658 O O . LEU A 1 87 ? -5.795 -10.939 7.267 1.00 93.50 87 LEU A O 1
ATOM 662 N N . ASP A 1 88 ? -5.444 -12.386 5.559 1.00 87.44 88 ASP A N 1
ATOM 663 C CA . ASP A 1 88 ? -4.797 -13.447 6.317 1.00 87.44 88 ASP A CA 1
ATOM 664 C C . ASP A 1 88 ? -3.275 -13.228 6.246 1.00 87.44 88 ASP A C 1
ATOM 666 O O . ASP A 1 88 ? -2.608 -13.649 5.303 1.00 87.44 88 ASP A O 1
ATOM 670 N N . TYR A 1 89 ? -2.722 -12.516 7.234 1.00 67.62 89 TYR A N 1
ATOM 671 C CA . TYR A 1 89 ? -1.292 -12.187 7.321 1.00 67.62 89 TYR A CA 1
ATOM 672 C C . TYR A 1 89 ? -0.647 -12.696 8.612 1.00 67.62 89 TYR A C 1
ATOM 674 O O . TYR A 1 89 ? -1.245 -12.481 9.693 1.00 67.62 89 TYR A O 1
#